Protein AF-A0A2R7K1Z1-F1 (afdb_monomer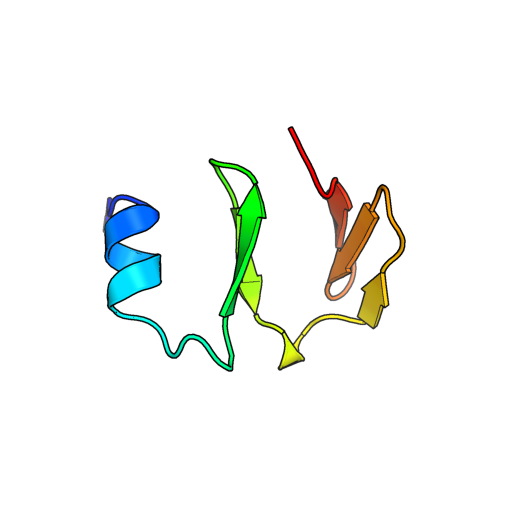_lite)

pLDDT: mean 87.16, std 9.89, range [42.5, 95.06]

Secondary structure (DSSP, 8-state):
-----HHHHHHHS-TTTEEEEETTEEEEGGGEEEE-SSEEEETTEEEES--

Structure (mmCIF, N/CA/C/O backbone):
data_AF-A0A2R7K1Z1-F1
#
_entry.id   AF-A0A2R7K1Z1-F1
#
loop_
_atom_site.group_PDB
_atom_site.id
_atom_site.type_symbol
_atom_site.label_atom_id
_atom_site.label_alt_id
_atom_site.label_comp_id
_atom_site.label_asym_id
_atom_site.label_entity_id
_atom_site.label_seq_id
_atom_site.pdbx_PDB_ins_code
_atom_site.Cartn_x
_atom_site.Cartn_y
_atom_site.Cartn_z
_atom_site.occupancy
_atom_site.B_iso_or_equiv
_atom_site.auth_seq_id
_atom_site.auth_comp_id
_atom_site.auth_asym_id
_atom_site.auth_atom_id
_atom_site.pdbx_PDB_model_num
ATOM 1 N N . MET A 1 1 ? -21.470 2.724 -15.493 1.00 42.50 1 MET A N 1
ATOM 2 C CA . MET A 1 1 ? -20.027 3.028 -15.380 1.00 42.50 1 MET A CA 1
ATOM 3 C C . MET A 1 1 ? -19.838 3.925 -14.164 1.00 42.50 1 MET A C 1
ATOM 5 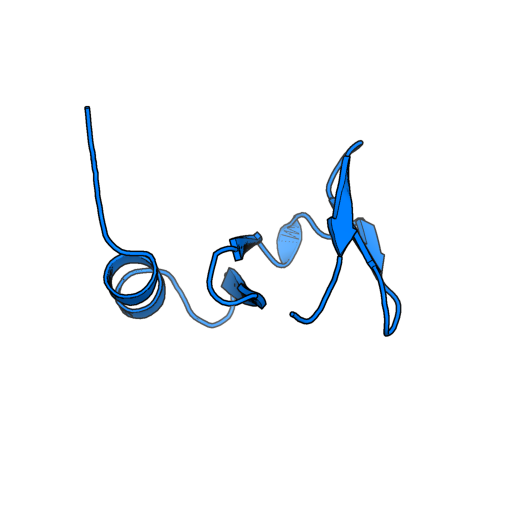O O . MET A 1 1 ? -20.314 5.050 -14.193 1.00 42.50 1 MET A O 1
ATOM 9 N N . ALA A 1 2 ? -19.256 3.431 -13.072 1.00 57.78 2 ALA A N 1
ATOM 10 C CA . ALA A 1 2 ? -18.960 4.265 -11.906 1.00 57.78 2 ALA A CA 1
ATOM 11 C C . ALA A 1 2 ? -17.536 4.816 -12.052 1.00 57.78 2 ALA A C 1
ATOM 13 O O . ALA A 1 2 ? -16.580 4.050 -11.989 1.00 57.78 2 ALA A O 1
ATOM 14 N N . HIS A 1 3 ? -17.392 6.123 -12.280 1.00 66.19 3 HIS A N 1
ATOM 15 C CA . HIS A 1 3 ? -16.096 6.801 -12.244 1.00 66.19 3 HIS A CA 1
ATOM 16 C C . HIS A 1 3 ? -16.044 7.660 -10.983 1.00 66.19 3 HIS A C 1
ATOM 18 O O . HIS A 1 3 ? -16.710 8.689 -10.895 1.00 66.19 3 HIS A O 1
ATOM 24 N N . GLN A 1 4 ? -15.299 7.200 -9.983 1.00 81.06 4 GLN A N 1
ATOM 25 C CA . GLN A 1 4 ? -15.120 7.898 -8.713 1.00 81.06 4 GLN A CA 1
ATOM 26 C C . GLN A 1 4 ? -13.635 8.188 -8.519 1.00 81.06 4 GLN A C 1
ATOM 28 O O . GLN A 1 4 ? -12.780 7.390 -8.906 1.00 81.06 4 GLN A O 1
ATOM 33 N N . ARG A 1 5 ? -13.323 9.345 -7.932 1.00 88.06 5 ARG A N 1
ATOM 34 C CA . ARG A 1 5 ? -11.942 9.694 -7.586 1.00 88.06 5 ARG A CA 1
ATOM 35 C C . ARG A 1 5 ? -11.450 8.761 -6.481 1.00 88.06 5 ARG A C 1
ATOM 37 O O . ARG A 1 5 ? -12.204 8.435 -5.573 1.00 88.06 5 ARG A O 1
ATOM 44 N N . ILE A 1 6 ? -10.172 8.395 -6.516 1.00 87.44 6 ILE A N 1
ATOM 45 C CA . ILE A 1 6 ? -9.569 7.538 -5.481 1.00 87.44 6 ILE A CA 1
ATOM 46 C C . ILE A 1 6 ? -9.679 8.167 -4.095 1.00 87.44 6 ILE A C 1
ATOM 48 O O . ILE A 1 6 ? -9.975 7.458 -3.147 1.00 87.44 6 ILE A O 1
ATOM 52 N N . THR A 1 7 ? -9.535 9.489 -3.990 1.00 88.19 7 THR A N 1
ATOM 53 C CA . THR A 1 7 ? -9.712 10.215 -2.723 1.00 88.19 7 THR A CA 1
ATOM 54 C C . THR A 1 7 ? -11.112 10.028 -2.140 1.00 88.19 7 THR A C 1
ATOM 56 O O . THR A 1 7 ? -11.257 9.834 -0.944 1.00 88.19 7 THR A O 1
ATOM 59 N N . TYR A 1 8 ? -12.144 10.007 -2.988 1.00 91.19 8 TYR A N 1
ATOM 60 C CA . TYR A 1 8 ? -13.514 9.755 -2.541 1.00 91.19 8 TYR A CA 1
ATOM 61 C C . TYR A 1 8 ? -13.689 8.323 -2.021 1.00 91.19 8 TYR A C 1
ATOM 63 O O . TYR A 1 8 ? -14.389 8.095 -1.041 1.00 91.19 8 TYR A O 1
ATOM 71 N N . LEU A 1 9 ? -13.064 7.344 -2.684 1.00 90.25 9 LEU A N 1
ATOM 72 C CA . LEU A 1 9 ? -13.101 5.952 -2.235 1.00 90.25 9 LEU A CA 1
ATOM 73 C C . LEU A 1 9 ? -12.320 5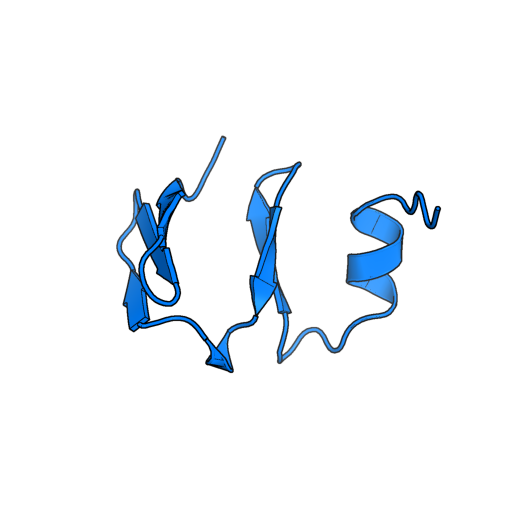.761 -0.931 1.00 90.25 9 LEU A C 1
ATOM 75 O O . LEU A 1 9 ? -12.791 5.044 -0.060 1.00 90.25 9 LEU A O 1
ATOM 79 N N . GLU A 1 10 ? -11.172 6.418 -0.792 1.00 88.88 10 GLU A N 1
ATOM 80 C CA . GLU A 1 10 ? -10.347 6.423 0.419 1.00 88.88 10 GLU A CA 1
ATOM 81 C C . GLU A 1 10 ? -11.130 6.951 1.630 1.00 88.88 10 GLU A C 1
ATOM 83 O O . GLU A 1 10 ? -11.151 6.289 2.653 1.00 88.88 10 GLU A O 1
ATOM 88 N N . GLU A 1 11 ? -11.879 8.049 1.484 1.00 90.62 11 GLU A N 1
ATOM 89 C CA . GLU A 1 11 ? -12.729 8.604 2.555 1.00 90.62 11 GLU A CA 1
ATOM 90 C C . GLU A 1 11 ? -13.933 7.720 2.928 1.00 90.62 11 GLU A C 1
ATOM 92 O O . GLU A 1 11 ? -14.479 7.822 4.027 1.00 90.62 11 GLU A O 1
ATOM 97 N N . LYS A 1 12 ? -14.417 6.898 1.991 1.00 91.94 12 LYS A N 1
ATOM 98 C CA . LYS A 1 12 ? -15.626 6.080 2.176 1.00 91.94 12 LYS A CA 1
ATOM 99 C C . LYS A 1 12 ? -15.346 4.656 2.623 1.00 91.94 12 LYS A C 1
ATOM 101 O O . LYS A 1 12 ? -16.251 3.997 3.142 1.00 91.94 12 LYS A O 1
ATOM 106 N N . LEU A 1 13 ? -14.153 4.147 2.350 1.00 90.38 13 LEU A N 1
ATOM 107 C CA . LEU A 1 13 ? -13.776 2.783 2.673 1.00 90.38 13 LEU A CA 1
ATOM 108 C C . LEU A 1 13 ? -13.183 2.712 4.084 1.00 90.38 13 LEU A C 1
ATOM 110 O O . LEU A 1 13 ? -12.611 3.681 4.559 1.00 90.38 13 LEU A O 1
ATOM 114 N N . PRO A 1 14 ? -13.302 1.571 4.785 1.00 92.25 14 PRO A N 1
ATOM 115 C CA . PRO A 1 14 ? -12.725 1.450 6.117 1.00 92.25 14 PRO A CA 1
ATOM 116 C C . PRO A 1 14 ? -11.193 1.546 6.073 1.00 92.25 14 PRO A C 1
ATOM 118 O O . PRO A 1 14 ? -10.540 0.635 5.558 1.00 92.25 14 PRO A O 1
ATOM 121 N N . ASP A 1 15 ? -10.625 2.577 6.697 1.00 86.50 15 ASP A N 1
ATOM 122 C CA . ASP A 1 15 ? -9.176 2.860 6.735 1.00 86.50 15 ASP A CA 1
ATOM 123 C C . ASP A 1 15 ? -8.329 1.686 7.248 1.00 86.50 15 ASP A C 1
ATOM 125 O O . ASP A 1 15 ? -7.173 1.509 6.885 1.00 86.50 15 ASP A O 1
ATOM 129 N N . LYS A 1 16 ? -8.909 0.834 8.103 1.00 90.44 16 LYS A N 1
ATOM 130 C CA . LYS A 1 16 ? -8.231 -0.358 8.642 1.00 90.44 16 LYS A CA 1
ATOM 131 C C . LYS A 1 16 ? -8.200 -1.547 7.682 1.00 90.44 16 LYS A C 1
ATOM 133 O O . LYS A 1 16 ? -7.550 -2.540 7.985 1.00 90.44 16 LYS A O 1
ATOM 138 N N . LYS A 1 17 ? -8.947 -1.486 6.578 1.00 92.94 17 LYS A N 1
ATOM 139 C CA . LYS A 1 17 ? -9.061 -2.564 5.583 1.00 92.94 17 LYS A CA 1
ATOM 140 C C . LYS A 1 17 ? -8.491 -2.182 4.228 1.00 92.94 17 LYS A C 1
ATOM 142 O O . LYS A 1 17 ? -8.209 -3.076 3.429 1.00 92.94 17 LYS A O 1
ATOM 147 N N . PHE A 1 18 ? -8.348 -0.889 3.959 1.00 93.06 18 PHE A N 1
ATOM 148 C CA . PHE A 1 18 ? -7.845 -0.372 2.699 1.00 93.06 18 PHE A CA 1
ATOM 149 C C . PHE A 1 18 ? -6.656 0.542 2.941 1.00 93.06 18 PHE A C 1
ATOM 151 O O . PHE A 1 18 ? -6.675 1.378 3.834 1.00 93.06 18 PHE A O 1
ATOM 158 N N . LEU A 1 19 ? -5.629 0.374 2.118 1.00 90.50 19 LEU A N 1
ATOM 159 C CA . LEU A 1 19 ? -4.401 1.143 2.183 1.00 90.50 19 LEU A CA 1
ATOM 160 C C . LEU A 1 19 ? -4.117 1.759 0.821 1.00 90.50 19 LEU A C 1
ATOM 162 O O . LEU A 1 19 ? -4.198 1.093 -0.213 1.00 90.50 19 LEU A O 1
ATOM 166 N N . ARG A 1 20 ? -3.754 3.036 0.806 1.00 90.31 20 ARG A N 1
ATOM 167 C CA . ARG A 1 20 ? -3.300 3.700 -0.410 1.00 90.31 20 ARG A CA 1
ATOM 168 C C . ARG A 1 20 ? -1.797 3.513 -0.561 1.00 90.31 20 ARG A C 1
ATOM 170 O O . ARG A 1 20 ? -1.034 3.965 0.284 1.00 90.31 20 ARG A O 1
ATOM 177 N N . ILE A 1 21 ? -1.381 2.857 -1.643 1.00 89.06 21 ILE A N 1
ATOM 178 C CA . ILE A 1 21 ? 0.038 2.547 -1.911 1.00 89.06 21 ILE A CA 1
ATOM 179 C C . ILE A 1 21 ? 0.659 3.451 -2.984 1.00 89.06 21 ILE A C 1
ATOM 181 O O . ILE A 1 21 ? 1.877 3.518 -3.116 1.00 89.06 21 ILE A O 1
ATOM 185 N N . HIS A 1 22 ? -0.176 4.148 -3.759 1.00 87.38 22 HIS A N 1
ATOM 186 C CA . HIS A 1 22 ? 0.237 5.082 -4.805 1.00 87.38 22 HIS A CA 1
ATOM 187 C C . HIS A 1 22 ? -0.878 6.110 -5.062 1.00 87.38 22 HIS A C 1
ATOM 189 O O . HIS A 1 22 ? -2.040 5.902 -4.695 1.00 87.38 22 HIS A O 1
ATOM 195 N N . ARG A 1 23 ? -0.582 7.213 -5.769 1.00 84.25 23 ARG A N 1
ATOM 196 C CA . ARG A 1 23 ? -1.611 8.207 -6.146 1.00 84.25 23 ARG A CA 1
ATOM 197 C C . ARG A 1 23 ? -2.766 7.592 -6.946 1.00 84.25 23 ARG A C 1
ATOM 199 O O . ARG A 1 23 ? -3.874 8.118 -6.863 1.00 84.25 23 ARG A O 1
ATOM 206 N N . SER A 1 24 ? -2.503 6.490 -7.651 1.00 85.50 24 SER A N 1
ATOM 207 C CA . SER A 1 24 ? -3.463 5.780 -8.503 1.00 85.50 24 SER A CA 1
ATOM 208 C C . SER A 1 24 ? -3.953 4.439 -7.941 1.00 85.50 24 SER A C 1
ATOM 210 O O . SER A 1 24 ? -4.747 3.787 -8.612 1.00 85.50 24 SER A O 1
ATOM 212 N N . PHE A 1 25 ? -3.521 4.011 -6.747 1.00 89.00 25 PHE A N 1
ATOM 213 C CA . PHE A 1 25 ? -3.854 2.676 -6.230 1.00 89.00 25 PHE A CA 1
ATOM 214 C C . PHE A 1 25 ? -4.255 2.685 -4.752 1.00 89.00 25 PHE A C 1
ATOM 216 O O . PHE A 1 25 ? -3.512 3.164 -3.895 1.00 89.00 25 PHE A O 1
ATOM 223 N N . LEU A 1 26 ? -5.418 2.088 -4.479 1.00 91.19 26 LEU A N 1
ATOM 224 C CA . LEU A 1 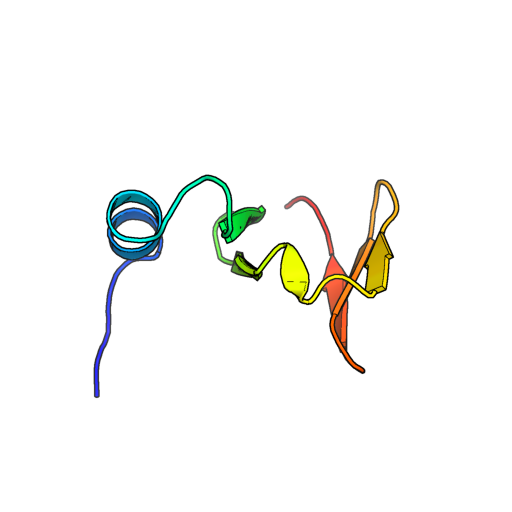26 ? -5.959 1.781 -3.156 1.00 91.19 26 LEU A CA 1
ATOM 225 C C . LEU A 1 26 ? -6.208 0.267 -3.103 1.00 91.19 26 LEU A C 1
ATOM 227 O O . LEU A 1 26 ? -6.911 -0.264 -3.963 1.00 91.19 26 LEU A O 1
ATOM 231 N N . ILE A 1 27 ? -5.612 -0.431 -2.138 1.00 91.88 27 ILE A N 1
ATOM 232 C CA . ILE A 1 27 ? -5.591 -1.900 -2.066 1.00 91.88 27 ILE A CA 1
ATOM 233 C C . ILE A 1 27 ? -6.185 -2.403 -0.753 1.00 91.88 27 ILE A C 1
ATOM 235 O O . ILE A 1 27 ? -6.141 -1.713 0.260 1.00 91.88 27 ILE A O 1
ATOM 239 N N . SER A 1 28 ? -6.748 -3.613 -0.765 1.00 93.38 28 SER A N 1
ATOM 240 C CA . SER A 1 28 ? -7.275 -4.255 0.444 1.00 93.38 28 SER A CA 1
ATOM 241 C C . SER A 1 28 ? -6.159 -4.969 1.204 1.00 93.38 28 SER A C 1
ATOM 243 O O . SER A 1 28 ? -5.467 -5.811 0.633 1.00 93.38 28 SER A O 1
ATOM 245 N N . ILE A 1 29 ? -6.019 -4.660 2.494 1.00 91.19 29 ILE A N 1
ATOM 246 C CA . ILE A 1 29 ? -4.970 -5.200 3.371 1.00 91.19 29 ILE A CA 1
ATOM 247 C C . ILE A 1 29 ? -5.128 -6.715 3.544 1.00 91.19 29 ILE A C 1
ATOM 249 O O . ILE A 1 29 ? -4.159 -7.459 3.431 1.00 91.19 29 ILE A O 1
ATOM 253 N N . ASP A 1 30 ? -6.364 -7.188 3.702 1.00 92.62 30 ASP A N 1
ATOM 254 C CA . ASP A 1 30 ? -6.689 -8.607 3.915 1.00 92.62 30 ASP A CA 1
ATOM 255 C C . ASP A 1 30 ? -6.341 -9.503 2.708 1.00 92.62 30 ASP A C 1
ATOM 257 O O . ASP A 1 30 ? -6.424 -10.729 2.783 1.00 92.62 30 ASP A O 1
ATOM 261 N N . LYS A 1 31 ? -6.015 -8.902 1.559 1.00 91.50 31 LYS A N 1
ATOM 262 C CA . LYS A 1 31 ? -5.678 -9.602 0.314 1.00 91.50 31 LYS A CA 1
ATOM 263 C C . LYS A 1 31 ? -4.181 -9.609 0.015 1.00 91.50 31 LYS A C 1
ATOM 265 O O . LYS A 1 31 ? -3.772 -10.261 -0.945 1.00 91.50 31 LYS A O 1
ATOM 270 N N . ILE A 1 32 ? -3.378 -8.908 0.814 1.00 92.25 32 ILE A N 1
ATOM 271 C CA . ILE A 1 32 ? -1.927 -8.866 0.652 1.00 92.25 32 ILE A CA 1
ATOM 272 C C . ILE A 1 32 ? -1.358 -10.239 0.998 1.00 92.25 32 ILE A C 1
ATOM 274 O O . ILE A 1 32 ? -1.599 -10.771 2.080 1.00 92.25 32 ILE A O 1
ATOM 278 N N . ARG A 1 33 ? -0.589 -10.809 0.072 1.00 95.06 33 ARG A N 1
ATOM 279 C CA . ARG A 1 33 ? 0.106 -12.082 0.270 1.00 95.06 33 ARG A CA 1
ATOM 280 C C . ARG A 1 33 ? 1.520 -11.864 0.798 1.00 95.06 33 ARG A C 1
ATOM 282 O O . ARG A 1 33 ? 1.937 -12.545 1.729 1.00 95.06 33 ARG A O 1
ATOM 289 N N . SER A 1 34 ? 2.250 -10.926 0.206 1.00 92.94 34 SER A N 1
ATOM 290 C CA . SER A 1 34 ? 3.597 -10.540 0.621 1.00 92.94 34 SER A CA 1
ATOM 291 C C . SER A 1 34 ? 3.868 -9.089 0.215 1.00 92.94 34 SER A C 1
ATOM 293 O O . SER A 1 34 ? 3.191 -8.549 -0.660 1.00 92.94 34 SER A O 1
ATOM 295 N N . PHE A 1 35 ? 4.814 -8.422 0.875 1.00 92.12 35 PHE A N 1
ATOM 296 C CA . PHE A 1 35 ? 5.242 -7.079 0.486 1.00 92.12 35 PHE A CA 1
ATOM 297 C C . PHE A 1 35 ? 6.683 -6.811 0.919 1.00 92.12 35 PHE A C 1
ATOM 299 O O . PHE A 1 35 ? 7.189 -7.412 1.867 1.00 92.12 35 PHE A O 1
ATOM 306 N N . ASN A 1 36 ? 7.337 -5.889 0.225 1.00 91.81 36 ASN A N 1
ATOM 307 C CA . ASN A 1 36 ? 8.615 -5.300 0.600 1.00 91.81 36 ASN A CA 1
ATOM 308 C C . ASN A 1 36 ? 8.564 -3.779 0.358 1.00 91.81 36 ASN A C 1
ATOM 310 O O . ASN A 1 36 ? 7.499 -3.225 0.105 1.00 91.81 36 ASN A O 1
ATOM 314 N N . ALA A 1 37 ? 9.696 -3.084 0.472 1.00 88.00 37 ALA A N 1
ATOM 315 C CA . ALA A 1 37 ? 9.732 -1.628 0.317 1.00 88.00 37 ALA A CA 1
ATOM 316 C C . ALA A 1 37 ? 9.441 -1.133 -1.116 1.00 88.00 37 ALA A C 1
ATOM 318 O O . ALA A 1 37 ? 9.102 0.033 -1.285 1.00 88.00 37 ALA A O 1
ATOM 319 N N . ALA A 1 38 ? 9.582 -1.991 -2.128 1.00 89.69 38 ALA A N 1
ATOM 320 C CA . ALA A 1 38 ? 9.421 -1.650 -3.540 1.00 89.69 38 ALA A CA 1
ATOM 321 C C . ALA A 1 38 ? 8.149 -2.244 -4.168 1.00 89.69 38 ALA A C 1
ATOM 323 O O . ALA A 1 38 ? 7.569 -1.628 -5.059 1.00 89.69 38 ALA A O 1
ATOM 324 N N . PHE A 1 39 ? 7.697 -3.417 -3.711 1.00 91.38 39 PHE A N 1
ATOM 325 C CA . PHE A 1 39 ? 6.600 -4.161 -4.334 1.00 91.38 39 PHE A CA 1
ATOM 326 C C . PHE A 1 39 ? 5.671 -4.838 -3.321 1.00 91.38 39 PHE A C 1
ATOM 328 O O . PHE A 1 39 ? 6.059 -5.191 -2.206 1.00 91.38 39 PHE A O 1
ATOM 335 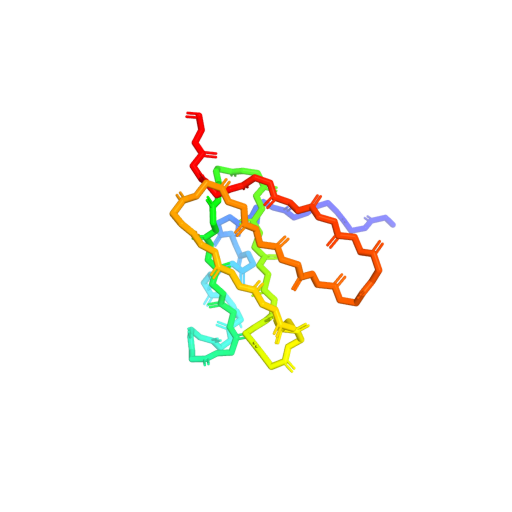N N . LEU A 1 40 ? 4.432 -5.045 -3.757 1.00 92.31 40 LEU A N 1
ATOM 336 C CA . LEU A 1 40 ? 3.337 -5.709 -3.065 1.00 92.31 40 LEU A CA 1
ATOM 337 C C . LEU A 1 40 ? 2.803 -6.847 -3.938 1.00 92.31 40 LEU A C 1
ATOM 339 O O . LEU A 1 40 ? 2.430 -6.622 -5.085 1.00 92.31 40 LEU A O 1
ATOM 343 N N . GLU A 1 41 ? 2.647 -8.034 -3.370 1.00 93.94 41 GLU A N 1
ATOM 344 C CA . GLU A 1 41 ? 1.967 -9.158 -4.006 1.00 93.94 41 GLU A CA 1
ATOM 345 C C . GLU A 1 41 ? 0.523 -9.269 -3.487 1.00 93.94 41 GLU A C 1
ATOM 347 O O . GLU A 1 41 ? 0.277 -9.430 -2.286 1.00 93.94 41 GLU A O 1
ATOM 352 N N . ILE A 1 42 ? -0.448 -9.213 -4.401 1.00 91.38 42 ILE A N 1
ATOM 353 C CA . ILE A 1 42 ? -1.878 -9.384 -4.125 1.00 91.38 42 ILE A CA 1
ATOM 354 C C . ILE A 1 42 ? -2.466 -10.450 -5.053 1.00 91.38 42 ILE A C 1
ATOM 356 O O . ILE A 1 42 ? -2.567 -10.281 -6.268 1.00 91.38 42 ILE A O 1
ATOM 360 N N . GLY A 1 43 ? -2.866 -11.585 -4.475 1.00 85.50 43 GLY A N 1
ATOM 361 C CA . GLY A 1 43 ? -3.303 -12.744 -5.257 1.00 85.50 43 GLY A CA 1
ATOM 362 C C . GLY A 1 43 ? -2.188 -13.264 -6.171 1.00 85.50 43 GLY A C 1
ATOM 363 O O . GLY A 1 43 ? -1.241 -13.872 -5.685 1.00 85.50 43 GLY A O 1
ATOM 364 N N . SER A 1 44 ? -2.326 -13.041 -7.481 1.00 87.88 44 SER A N 1
ATOM 365 C CA . SER A 1 44 ? -1.351 -13.407 -8.522 1.00 87.88 44 SER A CA 1
ATOM 366 C C . SER A 1 44 ? -0.761 -12.191 -9.251 1.00 87.88 44 SER A C 1
ATOM 368 O O . SER A 1 44 ? -0.256 -12.330 -10.363 1.00 87.88 44 SER A O 1
ATOM 370 N N . ILE A 1 45 ? -0.911 -10.991 -8.683 1.00 90.38 45 ILE A N 1
ATOM 371 C CA . ILE A 1 45 ? -0.491 -9.721 -9.283 1.00 90.38 45 ILE A CA 1
ATOM 372 C C . ILE A 1 45 ? 0.534 -9.060 -8.361 1.00 90.38 45 ILE A C 1
ATOM 374 O O . ILE A 1 45 ? 0.352 -9.031 -7.144 1.00 90.38 45 ILE A O 1
ATOM 378 N N . GLU A 1 46 ? 1.578 -8.490 -8.956 1.00 91.50 46 GLU A N 1
ATOM 379 C CA . GLU A 1 46 ? 2.575 -7.672 -8.270 1.00 91.50 46 GLU A CA 1
ATOM 380 C C . GLU A 1 46 ? 2.349 -6.191 -8.603 1.00 91.50 46 GLU A C 1
ATOM 382 O O . GLU A 1 46 ? 2.189 -5.820 -9.769 1.00 91.50 46 GLU A O 1
ATOM 387 N N . LEU A 1 47 ? 2.290 -5.345 -7.575 1.00 90.69 47 LEU A N 1
ATOM 388 C CA . LEU A 1 47 ? 2.084 -3.903 -7.683 1.00 90.69 47 LEU A CA 1
ATOM 389 C C . LEU A 1 47 ? 3.262 -3.158 -7.042 1.00 90.69 47 LEU A C 1
ATOM 391 O O . LEU A 1 47 ? 3.639 -3.490 -5.920 1.00 90.69 47 LEU A O 1
ATOM 395 N N . PRO A 1 48 ? 3.821 -2.126 -7.692 1.00 89.56 48 PRO A N 1
ATOM 396 C CA . PRO A 1 48 ? 4.848 -1.296 -7.077 1.00 89.56 48 PRO A CA 1
ATOM 397 C C . PRO A 1 48 ? 4.264 -0.458 -5.930 1.00 89.56 48 PRO A C 1
ATOM 399 O O . PRO A 1 48 ? 3.147 0.062 -6.022 1.00 89.56 48 PRO A O 1
ATOM 402 N N . ILE A 1 49 ? 5.035 -0.326 -4.851 1.00 88.19 49 ILE A N 1
ATOM 403 C CA . ILE A 1 49 ? 4.749 0.566 -3.725 1.00 88.19 49 ILE A CA 1
ATOM 404 C C . ILE A 1 49 ? 5.591 1.826 -3.907 1.00 88.19 49 ILE A C 1
ATOM 406 O O . ILE A 1 49 ? 6.809 1.751 -4.040 1.00 88.19 49 ILE A O 1
ATOM 410 N N . GLY A 1 50 ? 4.938 2.987 -3.889 1.00 74.31 50 GLY A N 1
ATOM 411 C CA . GLY A 1 50 ? 5.582 4.258 -4.214 1.00 74.31 50 GLY A CA 1
ATOM 412 C C . GLY A 1 50 ? 5.258 4.736 -5.628 1.00 74.31 50 GLY A C 1
ATOM 413 O O . GLY A 1 50 ? 4.564 4.063 -6.392 1.00 74.31 50 GLY A O 1
ATOM 414 N N . GLY A 1 51 ? 5.671 5.967 -5.920 1.00 59.03 51 GLY A N 1
ATOM 415 C CA . GLY A 1 51 ? 5.504 6.627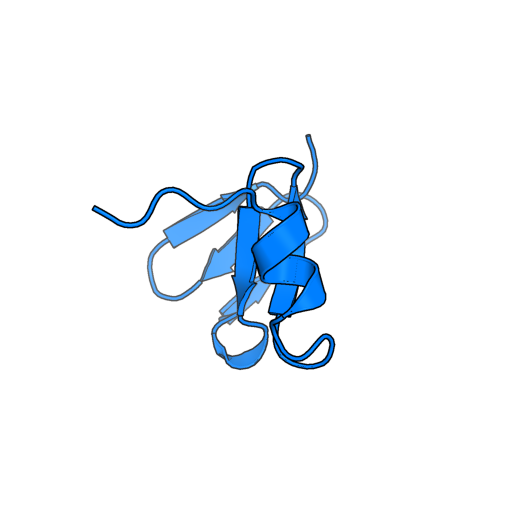 -7.216 1.00 59.03 51 GLY A CA 1
ATOM 416 C C . GLY A 1 51 ? 6.835 6.839 -7.903 1.00 59.03 51 GLY A C 1
ATOM 417 O O . GLY A 1 51 ? 7.833 7.020 -7.171 1.00 59.03 51 GLY A O 1
#

Sequence (51 aa):
MAHQRITYLEEKLPDKKFLRIHRSFLISIDKIRSFNAAFLEIGSIELPIGG

Radius of gyration: 11.35 Å; chains: 1; bounding box: 30×24×24 Å

Foldseek 3Di:
DDDDQVVVVCVVDDVVQWDDQENPDIDGPVQWPDDDQFWTDGDNDIDGGYD